Protein AF-A0A1Y0GZG8-F1 (afdb_monomer_lite)

Secondary structure (DSSP, 8-state):
--HHHHHHHHHHHHHH-TT--EEEEEETTEEEEEE-TTT-SSSEEEEE---HHHHHHHHHHHHHHHHHHHHHHHHHHHHHHHHHHHHHHTT--TTHHHHHHHHHHHHHHHHHHHHHHHHHHHHHHHHHHHHHT-HHHHHHHHHHHHHTT-S-HHHHHHHHHHHT-

pLDDT: mean 72.62, std 12.66, range [49.69, 92.88]

Structure (mmCIF, N/CA/C/O backbone):
data_AF-A0A1Y0GZG8-F1
#
_entry.id   AF-A0A1Y0GZG8-F1
#
loop_
_atom_site.group_PDB
_atom_site.id
_atom_site.type_symbol
_atom_site.label_atom_id
_atom_site.label_alt_id
_atom_site.label_comp_id
_atom_site.label_asym_id
_atom_site.label_entity_id
_atom_site.label_seq_id
_atom_site.pdbx_PDB_ins_code
_atom_site.Cartn_x
_atom_site.Cartn_y
_atom_site.Cartn_z
_atom_site.occupancy
_atom_site.B_iso_or_equiv
_atom_site.auth_seq_id
_atom_site.auth_comp_id
_atom_site.auth_asym_id
_atom_site.auth_atom_id
_atom_site.pdbx_PDB_model_num
ATOM 1 N N . MET A 1 1 ? -9.532 20.472 -2.953 1.00 49.69 1 MET A N 1
ATOM 2 C CA . MET A 1 1 ? -10.012 20.416 -4.353 1.00 49.69 1 MET A CA 1
ATOM 3 C C . MET A 1 1 ? -11.475 20.010 -4.359 1.00 49.69 1 MET A C 1
ATOM 5 O O . MET A 1 1 ? -11.843 19.175 -3.541 1.00 49.69 1 MET A O 1
ATOM 9 N N . LYS A 1 2 ? -12.299 20.598 -5.235 1.00 55.91 2 LYS A N 1
ATOM 10 C CA . LYS A 1 2 ? -13.702 20.186 -5.430 1.00 55.91 2 LYS A CA 1
ATOM 11 C C . LYS A 1 2 ? -13.764 18.872 -6.239 1.00 55.91 2 LYS A C 1
ATOM 13 O O . LYS A 1 2 ? -12.817 18.542 -6.952 1.00 55.91 2 LYS A O 1
ATOM 18 N N . GLY A 1 3 ? -14.861 18.115 -6.123 1.00 56.22 3 GLY A N 1
ATOM 19 C CA . GLY A 1 3 ? -14.988 16.744 -6.659 1.00 56.22 3 GLY A CA 1
ATOM 20 C C . GLY A 1 3 ? -14.831 16.588 -8.185 1.00 56.22 3 GLY A C 1
ATOM 21 O O . GLY A 1 3 ? -14.331 15.562 -8.647 1.00 56.22 3 GLY A O 1
ATOM 22 N N . GLU A 1 4 ? -15.185 17.600 -8.981 1.00 63.41 4 GLU A N 1
ATOM 23 C CA . GLU A 1 4 ? -15.027 17.559 -10.448 1.00 63.41 4 GLU A CA 1
ATOM 24 C C . GLU A 1 4 ? -13.581 17.766 -10.913 1.00 63.41 4 GLU A C 1
ATOM 26 O O . GLU A 1 4 ? -13.086 17.014 -11.753 1.00 63.41 4 GLU A O 1
ATOM 31 N N . GLU A 1 5 ? -12.871 18.746 -10.348 1.00 63.62 5 GLU A N 1
ATOM 32 C CA . GLU A 1 5 ? -11.443 18.972 -10.634 1.00 63.62 5 GLU A CA 1
ATOM 33 C C . GLU A 1 5 ? -10.603 17.751 -10.240 1.00 63.62 5 GLU A C 1
ATOM 35 O O . GLU A 1 5 ? -9.635 17.397 -10.910 1.00 63.62 5 GLU A O 1
ATOM 40 N N . TYR A 1 6 ? -11.030 17.066 -9.178 1.00 62.12 6 TYR A N 1
ATOM 41 C CA . TYR A 1 6 ? -10.463 15.809 -8.707 1.00 62.12 6 TYR A CA 1
ATOM 42 C C . TYR A 1 6 ? -10.600 14.671 -9.729 1.00 62.12 6 TYR A C 1
ATOM 44 O O . TYR A 1 6 ? -9.614 13.999 -10.030 1.00 62.12 6 TYR A O 1
ATOM 52 N N . THR A 1 7 ? -11.791 14.477 -10.298 1.00 63.19 7 THR A N 1
ATOM 53 C CA . THR A 1 7 ? -12.035 13.396 -11.268 1.00 63.19 7 THR A CA 1
ATOM 54 C C . THR A 1 7 ? -11.200 13.607 -12.534 1.00 63.19 7 THR A C 1
ATOM 56 O O . THR A 1 7 ? -10.625 12.663 -13.071 1.00 63.19 7 THR A O 1
ATOM 59 N N . LYS A 1 8 ? -11.035 14.870 -12.950 1.00 70.81 8 LYS A N 1
ATOM 60 C CA . LYS A 1 8 ? -10.179 15.254 -14.082 1.00 70.81 8 LYS A CA 1
ATOM 61 C C . LYS A 1 8 ? -8.690 15.021 -13.803 1.00 70.81 8 LYS A C 1
ATOM 63 O O . LYS A 1 8 ? -7.982 14.527 -14.677 1.00 70.81 8 LYS A O 1
ATOM 68 N N . ALA A 1 9 ? -8.207 15.346 -12.601 1.00 65.62 9 ALA A N 1
ATOM 69 C CA . ALA A 1 9 ? -6.812 15.115 -12.222 1.00 65.62 9 ALA A CA 1
ATOM 70 C C . ALA A 1 9 ? -6.476 13.617 -12.144 1.00 65.62 9 ALA A C 1
ATOM 72 O O . ALA A 1 9 ? -5.441 13.198 -12.657 1.00 65.62 9 ALA A O 1
ATOM 73 N N . LEU A 1 10 ? -7.367 12.807 -11.563 1.00 62.16 10 LEU A N 1
ATOM 74 C CA . LEU A 1 10 ? -7.197 11.356 -11.481 1.00 62.16 10 LEU A CA 1
ATOM 75 C C . LEU A 1 10 ? -7.196 10.711 -12.873 1.00 62.16 10 LEU A C 1
ATOM 77 O O . LEU A 1 10 ? -6.283 9.951 -13.183 1.00 62.16 10 LEU A O 1
ATOM 81 N N . ALA A 1 11 ? -8.147 11.089 -13.735 1.00 66.44 11 ALA A N 1
ATOM 82 C CA . ALA A 1 11 ? -8.202 10.618 -15.119 1.00 66.44 11 ALA A CA 1
ATOM 83 C C . ALA A 1 11 ? -6.926 10.971 -15.901 1.00 66.44 11 ALA A C 1
ATOM 85 O O . ALA A 1 11 ? -6.428 10.160 -16.677 1.00 66.44 11 ALA A O 1
ATOM 86 N N . ARG A 1 12 ? -6.348 12.154 -15.654 1.00 66.12 12 ARG A N 1
ATOM 87 C CA . ARG A 1 12 ? -5.085 12.580 -16.269 1.00 66.12 12 ARG A CA 1
ATOM 88 C C . ARG A 1 12 ? -3.877 11.801 -15.746 1.00 66.12 12 ARG A C 1
ATOM 90 O O . ARG A 1 12 ? -2.983 11.484 -16.519 1.00 66.12 12 ARG A O 1
ATOM 97 N N . ILE A 1 13 ? -3.831 11.482 -14.452 1.00 55.78 13 ILE A N 1
ATOM 98 C CA . ILE A 1 13 ? -2.766 10.632 -13.898 1.00 55.78 13 ILE A CA 1
ATOM 99 C C . ILE A 1 13 ? -2.866 9.225 -14.495 1.00 55.78 13 ILE A C 1
ATOM 101 O O . ILE A 1 13 ? -1.858 8.699 -14.953 1.00 55.78 13 ILE A O 1
ATOM 105 N N . GLN A 1 14 ? -4.070 8.655 -14.579 1.00 60.25 14 GLN A N 1
ATOM 106 C CA . GLN A 1 14 ? -4.293 7.344 -15.194 1.00 60.25 14 GLN A CA 1
ATOM 107 C C . GLN A 1 14 ? -3.982 7.326 -16.694 1.00 60.25 14 GLN A C 1
ATOM 109 O O . GLN A 1 14 ? -3.490 6.321 -17.194 1.00 60.25 14 GLN A O 1
ATOM 114 N N . SER A 1 15 ? -4.226 8.421 -17.421 1.00 62.41 15 SER A N 1
ATOM 115 C CA . SER A 1 15 ? -3.890 8.487 -18.847 1.00 62.41 15 SER A CA 1
ATOM 116 C C . SER A 1 15 ? -2.381 8.555 -19.098 1.00 62.41 15 SER A C 1
ATOM 118 O O . SER A 1 15 ? -1.931 8.180 -20.174 1.00 62.41 15 SER A O 1
ATOM 120 N N . ILE A 1 16 ? -1.601 9.062 -18.136 1.00 51.19 16 ILE A N 1
ATOM 121 C CA . ILE A 1 16 ? -0.133 9.132 -18.219 1.00 51.19 16 ILE A CA 1
ATOM 122 C C . ILE A 1 16 ? 0.502 7.848 -17.667 1.00 51.19 16 ILE A C 1
ATOM 124 O O . ILE A 1 16 ? 1.518 7.392 -18.182 1.00 51.19 16 ILE A O 1
ATOM 128 N N . LEU A 1 17 ? -0.090 7.265 -16.622 1.00 56.53 17 LEU A N 1
ATOM 129 C CA . LEU A 1 17 ? 0.439 6.122 -15.880 1.00 56.53 17 LEU A CA 1
ATOM 130 C C . LEU A 1 17 ? -0.655 5.054 -15.676 1.00 56.53 17 LEU A C 1
ATOM 132 O O . LEU A 1 17 ? -1.116 4.856 -14.550 1.00 56.53 17 LEU A O 1
ATOM 136 N N . PRO A 1 18 ? -1.080 4.354 -16.746 1.00 55.28 18 PRO A N 1
ATOM 137 C CA . PRO A 1 18 ? -2.200 3.405 -16.699 1.00 55.28 18 PRO A CA 1
ATOM 138 C C . PRO A 1 18 ? -1.924 2.154 -15.855 1.00 55.28 18 PRO A C 1
ATOM 140 O O . PRO A 1 18 ? -2.859 1.461 -15.467 1.00 55.28 18 PRO A O 1
ATOM 143 N N . GLU A 1 19 ? -0.658 1.876 -15.547 1.00 55.41 19 GLU A N 1
ATOM 144 C CA . GLU A 1 19 ? -0.225 0.735 -14.729 1.00 55.41 19 GLU A CA 1
ATOM 145 C C . GLU A 1 19 ? -0.090 1.090 -13.237 1.00 55.41 19 GLU A C 1
ATOM 147 O O . GLU A 1 19 ? 0.022 0.205 -12.387 1.00 55.41 19 GLU A O 1
ATOM 152 N N . VAL A 1 20 ? -0.093 2.385 -12.888 1.00 55.31 20 VAL A N 1
ATOM 153 C CA . VAL A 1 20 ? 0.143 2.820 -11.507 1.00 55.31 20 VAL A CA 1
ATOM 154 C C . VAL A 1 20 ? -1.108 2.600 -10.674 1.00 55.31 20 VAL A C 1
ATOM 156 O O . VAL A 1 20 ? -2.174 3.152 -10.942 1.00 55.31 20 VAL A O 1
ATOM 159 N N . LYS A 1 21 ? -0.949 1.810 -9.614 1.00 63.81 21 LYS A N 1
ATOM 160 C CA . LYS A 1 21 ? -2.023 1.478 -8.682 1.00 63.81 21 LYS A CA 1
ATOM 161 C C . LYS A 1 21 ? -2.150 2.555 -7.614 1.00 63.81 21 LYS A C 1
ATOM 163 O O . LYS A 1 21 ? -1.237 2.760 -6.813 1.00 63.81 21 LYS A O 1
ATOM 168 N N . LEU A 1 22 ? -3.292 3.231 -7.576 1.00 64.75 22 LEU A N 1
ATOM 169 C CA . LEU A 1 22 ? -3.580 4.320 -6.642 1.00 64.75 22 LEU A CA 1
ATOM 170 C C . LEU A 1 22 ? -4.696 3.932 -5.670 1.00 64.75 22 LEU A C 1
ATOM 172 O O . LEU A 1 22 ? -5.771 3.489 -6.076 1.00 64.75 22 LEU A O 1
ATOM 176 N N . LEU A 1 23 ? -4.454 4.162 -4.380 1.00 71.75 23 LEU A N 1
ATOM 177 C CA . LEU A 1 23 ? -5.463 4.059 -3.335 1.00 71.75 23 LEU A CA 1
ATOM 178 C C . LEU A 1 23 ? -5.981 5.463 -3.078 1.00 71.75 23 LEU A C 1
ATOM 180 O O . LEU A 1 23 ? -5.271 6.335 -2.573 1.00 71.75 23 LEU A O 1
ATOM 184 N N . VAL A 1 24 ? -7.230 5.677 -3.446 1.00 73.69 24 VAL A N 1
ATOM 185 C CA . VAL A 1 24 ? -7.993 6.871 -3.123 1.00 73.69 24 VAL A CA 1
ATOM 186 C C . VAL A 1 24 ? -8.741 6.592 -1.831 1.00 73.69 24 VAL A C 1
ATOM 188 O O . VAL A 1 24 ? -9.415 5.577 -1.708 1.00 73.69 24 VAL A O 1
ATOM 191 N N . ILE A 1 25 ? -8.683 7.509 -0.875 1.00 75.12 25 ILE A N 1
ATOM 192 C CA . ILE A 1 25 ? -9.451 7.403 0.366 1.00 75.12 25 ILE A CA 1
ATOM 193 C C . ILE A 1 25 ? -10.332 8.639 0.485 1.00 75.12 25 ILE A C 1
ATOM 195 O O . ILE A 1 25 ? -9.829 9.765 0.479 1.00 75.12 25 ILE A O 1
ATOM 199 N N . ARG A 1 26 ? -11.648 8.451 0.577 1.00 77.50 26 ARG A N 1
ATOM 200 C CA . ARG A 1 26 ? -12.620 9.532 0.768 1.00 77.50 26 ARG A CA 1
ATOM 201 C C . ARG A 1 26 ? -13.121 9.532 2.205 1.00 77.50 26 ARG A C 1
ATOM 203 O O . ARG A 1 26 ? -13.602 8.516 2.694 1.00 77.50 26 ARG A O 1
ATOM 210 N N . LYS A 1 27 ? -13.048 10.694 2.858 1.00 78.88 27 LYS A N 1
ATOM 211 C CA . LYS A 1 27 ? -13.581 10.912 4.206 1.00 78.88 27 LYS A CA 1
ATOM 212 C C . LYS A 1 27 ? -14.310 12.249 4.291 1.00 78.88 27 LYS A C 1
ATOM 214 O O . LYS A 1 27 ? -13.678 13.309 4.382 1.00 78.88 27 LYS A O 1
ATOM 219 N N . GLY A 1 28 ? -15.642 12.199 4.259 1.00 80.12 28 GLY A N 1
ATOM 220 C CA . GLY A 1 28 ? -16.481 13.388 4.091 1.00 80.12 28 GLY A CA 1
ATOM 221 C C . GLY A 1 28 ? -16.092 14.139 2.814 1.00 80.12 28 GLY A C 1
ATOM 222 O O . GLY A 1 28 ? -15.982 13.543 1.747 1.00 80.12 28 GLY A O 1
ATOM 223 N N . ASN A 1 29 ? -15.783 15.431 2.939 1.00 77.25 29 ASN A N 1
ATOM 224 C CA . ASN A 1 29 ? -15.337 16.269 1.816 1.00 77.25 29 ASN A CA 1
ATOM 225 C C . ASN A 1 29 ? -13.821 16.195 1.539 1.00 77.25 29 ASN A C 1
ATOM 227 O O . ASN A 1 29 ? -13.315 16.923 0.683 1.00 77.25 29 ASN A O 1
ATOM 231 N N . ARG A 1 30 ? -13.071 15.367 2.280 1.00 71.38 30 ARG A N 1
ATOM 232 C CA . ARG A 1 30 ? -11.615 15.223 2.132 1.00 71.38 30 ARG A CA 1
ATOM 233 C C . ARG A 1 30 ? -11.285 13.999 1.288 1.00 71.38 30 ARG A C 1
ATOM 235 O O . ARG A 1 30 ? -11.906 12.947 1.434 1.00 71.38 30 ARG A O 1
ATOM 242 N N . VAL A 1 31 ? -10.268 14.139 0.443 1.00 68.81 31 VAL A N 1
ATOM 243 C CA . VAL A 1 31 ? -9.731 13.052 -0.377 1.00 68.81 31 VAL A CA 1
ATOM 244 C C . VAL A 1 31 ? -8.242 12.921 -0.103 1.00 68.81 31 VAL A C 1
ATOM 246 O O . VAL A 1 31 ? -7.512 13.910 -0.169 1.00 68.81 31 VAL A O 1
ATOM 249 N N . PHE A 1 32 ? -7.805 11.704 0.192 1.00 73.06 32 PHE A N 1
ATOM 250 C CA . PHE A 1 32 ? -6.410 11.341 0.386 1.00 73.06 32 PHE A CA 1
ATOM 251 C C . PHE A 1 32 ? -5.981 10.360 -0.702 1.00 73.06 32 PHE A C 1
ATOM 253 O O . PHE A 1 32 ? -6.808 9.642 -1.268 1.00 73.06 32 PHE A O 1
ATOM 260 N N . PHE A 1 33 ? -4.684 10.335 -0.989 1.00 67.88 33 PHE A N 1
ATOM 261 C CA . PHE A 1 33 ? -4.085 9.417 -1.945 1.00 67.88 33 PHE A CA 1
ATOM 262 C C . PHE A 1 33 ? -2.862 8.760 -1.327 1.00 67.88 33 PHE A C 1
ATOM 264 O O . PHE A 1 33 ? -2.066 9.405 -0.641 1.00 67.88 33 PHE A O 1
ATOM 271 N N . THR A 1 34 ? -2.706 7.474 -1.595 1.00 67.12 34 THR A N 1
ATOM 272 C CA . THR A 1 34 ? -1.453 6.776 -1.356 1.00 67.12 34 THR A CA 1
ATOM 273 C C . THR A 1 34 ? -1.202 5.763 -2.462 1.00 67.12 34 THR A C 1
ATOM 275 O O . THR A 1 34 ? -2.136 5.311 -3.130 1.00 67.12 34 THR A O 1
ATOM 278 N N . PHE A 1 35 ? 0.067 5.463 -2.717 1.00 59.53 35 PHE A N 1
ATOM 279 C CA . PHE A 1 35 ? 0.422 4.453 -3.703 1.00 59.53 35 PHE A CA 1
ATOM 280 C C . PHE A 1 35 ? -0.019 3.081 -3.191 1.00 59.53 35 PHE A C 1
ATOM 282 O O . PHE A 1 35 ? 0.177 2.738 -2.025 1.00 59.53 35 PHE A O 1
ATOM 289 N N . SER A 1 36 ? -0.664 2.329 -4.076 1.00 56.62 36 SER A N 1
ATOM 290 C CA . SER A 1 36 ? -1.389 1.094 -3.776 1.00 56.62 36 SER A CA 1
ATOM 291 C C . SER A 1 36 ? -0.854 -0.094 -4.551 1.00 56.62 36 SER A C 1
ATOM 293 O O . SER A 1 36 ? -1.568 -1.055 -4.834 1.00 56.62 36 SER A O 1
ATOM 295 N N . GLU A 1 37 ? 0.416 -0.054 -4.939 1.00 50.16 37 GLU A N 1
ATOM 296 C CA . GLU A 1 37 ? 1.004 -1.175 -5.672 1.00 50.16 37 GLU A CA 1
ATOM 297 C C . GLU A 1 37 ? 1.012 -2.478 -4.854 1.00 50.16 37 GLU A C 1
ATOM 299 O O . GLU A 1 37 ? 1.175 -3.573 -5.405 1.00 50.16 37 GLU A O 1
ATOM 304 N N . ILE A 1 38 ? 0.754 -2.366 -3.548 1.00 51.81 38 ILE A N 1
ATOM 305 C CA . ILE A 1 38 ? 0.748 -3.464 -2.588 1.00 51.81 38 ILE A CA 1
ATOM 306 C C . ILE A 1 38 ? -0.648 -3.758 -2.015 1.00 51.81 38 ILE A C 1
ATOM 308 O O . ILE A 1 38 ? -0.912 -4.916 -1.709 1.00 51.81 38 ILE A O 1
ATOM 312 N N . TRP A 1 39 ? -1.566 -2.785 -1.974 1.00 52.78 39 TRP A N 1
ATOM 313 C CA . TRP A 1 39 ? -2.911 -2.985 -1.411 1.00 52.78 39 TRP A CA 1
ATOM 314 C C . TRP A 1 39 ? -3.977 -3.348 -2.442 1.00 52.78 39 TRP A C 1
ATOM 316 O O . TRP A 1 39 ? -5.007 -3.894 -2.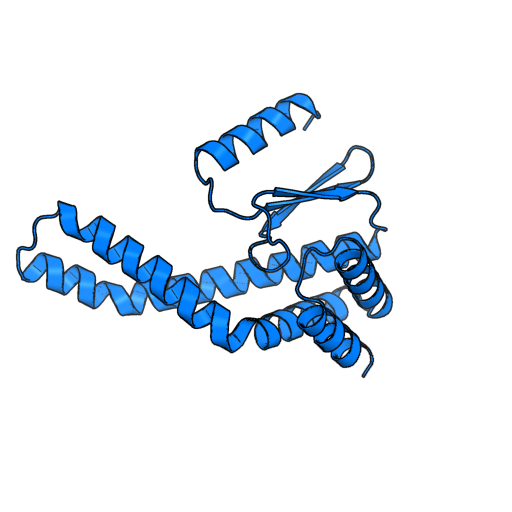066 1.00 52.78 39 TRP A O 1
ATOM 326 N N . CYS A 1 40 ? -3.775 -3.026 -3.725 1.00 50.50 40 CYS A N 1
ATOM 327 C CA . CYS A 1 40 ? -4.828 -3.185 -4.724 1.00 50.50 40 CYS A CA 1
ATOM 328 C C . CYS A 1 40 ? -4.422 -4.082 -5.886 1.00 50.50 40 CYS A C 1
ATOM 330 O O . CYS A 1 40 ? -3.334 -3.995 -6.467 1.00 50.50 40 CYS A O 1
ATOM 332 N N . THR A 1 41 ? -5.355 -4.928 -6.302 1.00 51.16 41 THR A N 1
ATOM 333 C CA . THR A 1 41 ? -5.261 -5.630 -7.586 1.00 51.16 41 THR A CA 1
ATOM 334 C C . THR A 1 41 ? -5.620 -4.698 -8.744 1.00 51.16 41 THR A C 1
ATOM 336 O O . THR A 1 41 ? -5.010 -4.813 -9.807 1.00 51.16 41 THR A O 1
ATOM 339 N N . THR A 1 42 ? -6.501 -3.721 -8.507 1.00 50.66 42 THR A N 1
ATOM 340 C CA . THR A 1 42 ? -6.977 -2.728 -9.483 1.00 50.66 42 THR A CA 1
ATOM 341 C C . THR A 1 42 ? -6.132 -1.452 -9.543 1.00 50.66 42 THR A C 1
ATOM 343 O O . THR A 1 42 ? -5.567 -1.020 -8.540 1.00 50.66 42 THR A O 1
ATOM 346 N N . THR A 1 43 ? -6.112 -0.805 -10.712 1.00 57.03 43 THR A N 1
ATOM 347 C CA . THR A 1 43 ? -5.379 0.443 -10.999 1.00 57.03 43 THR A CA 1
ATOM 348 C C . THR A 1 43 ? -5.803 1.619 -10.116 1.00 57.03 43 THR A C 1
ATOM 350 O O . THR A 1 43 ? -4.985 2.449 -9.737 1.00 57.03 43 THR A O 1
ATOM 353 N N . VAL A 1 44 ? -7.082 1.705 -9.748 1.00 57.72 44 VAL A N 1
ATOM 354 C CA . VAL A 1 44 ? -7.582 2.701 -8.795 1.00 57.72 44 VAL A CA 1
ATOM 355 C C . VAL A 1 44 ? -8.616 2.047 -7.902 1.00 57.72 44 VAL A C 1
ATOM 357 O O . VAL A 1 44 ? -9.600 1.503 -8.401 1.00 57.72 44 VAL A O 1
ATOM 360 N N . ARG A 1 45 ? -8.439 2.168 -6.586 1.00 67.19 45 ARG A N 1
ATOM 361 C CA . ARG A 1 45 ? -9.454 1.775 -5.606 1.00 67.19 45 ARG A CA 1
ATOM 362 C C . ARG A 1 45 ? -9.833 2.963 -4.750 1.00 67.19 45 ARG A C 1
ATOM 364 O O . ARG A 1 45 ? -8.962 3.693 -4.293 1.00 67.19 45 ARG A O 1
ATOM 371 N N . THR A 1 46 ? -11.131 3.143 -4.525 1.00 69.38 46 THR A N 1
ATOM 372 C CA . THR A 1 46 ? -11.633 4.132 -3.568 1.00 69.38 46 THR A CA 1
ATOM 373 C C . THR A 1 46 ? -12.066 3.419 -2.294 1.00 69.38 46 THR A C 1
ATOM 375 O O . THR A 1 46 ? -12.945 2.565 -2.351 1.00 69.38 46 THR A O 1
ATOM 378 N N . LEU A 1 47 ? -11.460 3.764 -1.159 1.00 73.56 47 LEU A N 1
ATOM 379 C CA . LEU A 1 47 ? -11.958 3.416 0.168 1.00 73.56 47 LEU A CA 1
ATOM 380 C C . LEU A 1 47 ? -12.821 4.570 0.671 1.00 73.56 47 LEU A C 1
ATOM 382 O O . LEU A 1 47 ? -12.394 5.728 0.644 1.00 73.56 47 LEU A O 1
ATOM 386 N N . THR A 1 48 ? -14.030 4.258 1.110 1.00 77.62 48 THR A N 1
ATOM 387 C CA . THR A 1 48 ? -14.905 5.184 1.832 1.00 77.62 48 THR A CA 1
ATOM 388 C C . THR A 1 48 ? -14.986 4.740 3.288 1.00 77.62 48 THR A C 1
ATOM 390 O O . THR A 1 48 ? -14.684 3.593 3.604 1.00 77.62 48 THR A O 1
ATOM 393 N N . ASP A 1 49 ? -15.361 5.662 4.171 1.00 73.44 49 ASP A N 1
ATOM 394 C CA . ASP A 1 49 ? -15.830 5.333 5.525 1.00 73.44 49 ASP A CA 1
ATOM 395 C C . ASP A 1 49 ? -14.791 4.737 6.493 1.00 73.44 49 ASP A C 1
ATOM 397 O O . ASP A 1 49 ? -15.161 4.137 7.496 1.00 73.44 49 ASP A O 1
ATOM 401 N N . LEU A 1 50 ? -13.493 4.973 6.260 1.00 81.69 50 LEU A N 1
ATOM 402 C CA . LEU A 1 50 ? -12.467 4.705 7.276 1.00 81.69 50 LEU A CA 1
ATOM 403 C C . LEU A 1 50 ? -12.605 5.674 8.461 1.00 81.69 50 LEU A C 1
ATOM 405 O O . LEU A 1 50 ? -12.702 6.904 8.284 1.00 81.69 50 LEU A O 1
ATOM 409 N N . ASP A 1 51 ? -12.518 5.146 9.682 1.00 87.69 51 ASP A N 1
ATOM 410 C CA . ASP A 1 51 ? -12.360 5.984 10.870 1.00 87.69 51 ASP A CA 1
ATOM 411 C C . ASP A 1 51 ? -11.004 6.731 10.856 1.00 87.69 51 ASP A C 1
ATOM 413 O O . ASP A 1 51 ? -10.214 6.630 9.913 1.00 87.69 51 ASP A O 1
ATOM 417 N N . ASP A 1 52 ? -10.775 7.640 11.811 1.00 88.00 52 ASP A N 1
ATOM 418 C CA . ASP A 1 52 ? -9.576 8.496 11.768 1.00 88.00 52 ASP A CA 1
ATOM 419 C C . ASP A 1 52 ? -8.286 7.713 12.037 1.00 88.00 52 ASP A C 1
ATOM 421 O O . ASP A 1 52 ? -7.249 8.041 11.456 1.00 88.00 52 ASP A O 1
ATOM 425 N N . GLU A 1 53 ? -8.349 6.656 12.843 1.00 89.00 53 GLU A N 1
ATOM 426 C CA . GLU A 1 53 ? -7.193 5.825 13.169 1.00 89.00 53 GLU A CA 1
ATOM 427 C C . GLU A 1 53 ? -6.881 4.836 12.041 1.00 89.00 53 GLU A C 1
ATOM 429 O O . GLU A 1 53 ? -5.716 4.698 11.663 1.00 89.00 53 GLU A O 1
ATOM 434 N N . GLN A 1 54 ? -7.901 4.251 11.412 1.00 86.56 54 GLN A N 1
ATOM 435 C CA . GLN A 1 54 ? -7.770 3.455 10.190 1.00 86.56 54 GLN A CA 1
ATOM 436 C C . GLN A 1 54 ? -7.183 4.294 9.048 1.00 86.56 54 GLN A C 1
ATOM 438 O O . GLN A 1 54 ? -6.204 3.900 8.411 1.00 86.56 54 GLN A O 1
ATOM 443 N N . LEU A 1 55 ? -7.711 5.504 8.821 1.00 86.94 55 LEU A N 1
ATOM 444 C CA . LEU A 1 55 ? -7.173 6.429 7.821 1.00 86.94 55 LEU A CA 1
ATOM 445 C C . LEU A 1 55 ? -5.695 6.739 8.091 1.00 86.94 55 LEU A C 1
ATOM 447 O O . LEU A 1 55 ? -4.863 6.695 7.184 1.00 86.94 55 LEU A O 1
ATOM 451 N N . LYS A 1 56 ? -5.354 7.055 9.341 1.00 87.31 56 LYS A N 1
ATOM 452 C CA . LYS A 1 56 ? -3.983 7.372 9.746 1.00 87.31 56 LYS A CA 1
ATOM 453 C C . LYS A 1 56 ? -3.049 6.176 9.563 1.00 87.31 56 LYS A C 1
ATOM 455 O O . LYS A 1 56 ? -1.937 6.365 9.066 1.00 87.31 56 LYS A O 1
ATOM 460 N N . PHE A 1 57 ? -3.498 4.968 9.899 1.00 89.50 57 PHE A N 1
ATOM 461 C CA . PHE A 1 57 ? -2.764 3.728 9.663 1.00 89.50 57 PHE A CA 1
ATOM 462 C C . PHE A 1 57 ? -2.474 3.525 8.169 1.00 89.50 57 PHE A C 1
ATOM 464 O O . PHE A 1 57 ? -1.303 3.419 7.796 1.00 89.50 57 PHE A O 1
ATOM 471 N N . VAL A 1 58 ? -3.495 3.590 7.303 1.00 85.06 58 VAL A N 1
ATOM 472 C CA . VAL A 1 58 ? -3.337 3.422 5.844 1.00 85.06 58 VAL A CA 1
ATOM 473 C C . VAL A 1 58 ? -2.354 4.444 5.265 1.00 85.06 58 VAL A C 1
ATOM 475 O O . VAL A 1 58 ? -1.468 4.092 4.483 1.00 85.06 58 VAL A O 1
ATOM 478 N N . LEU A 1 59 ? -2.454 5.714 5.672 1.00 84.38 59 LEU A N 1
ATOM 479 C CA . LEU A 1 59 ? -1.556 6.765 5.186 1.00 84.38 59 LEU A CA 1
ATOM 480 C C . LEU A 1 59 ? -0.106 6.562 5.641 1.00 84.38 59 LEU A C 1
ATOM 482 O O . LEU A 1 59 ? 0.823 6.808 4.868 1.00 84.38 59 LEU A O 1
ATOM 486 N N . LEU A 1 60 ? 0.109 6.127 6.885 1.00 87.19 60 LEU A N 1
ATOM 487 C CA . LEU A 1 60 ? 1.446 5.872 7.420 1.00 87.19 60 LEU A CA 1
ATOM 488 C C . LEU A 1 60 ? 2.095 4.647 6.783 1.00 87.19 60 LEU A C 1
ATOM 490 O O . LEU A 1 60 ? 3.267 4.723 6.402 1.00 87.19 60 LEU A O 1
ATOM 494 N N . HIS A 1 61 ? 1.331 3.568 6.628 1.00 87.12 61 HIS A N 1
ATOM 495 C CA . HIS A 1 61 ? 1.770 2.365 5.940 1.00 87.12 61 HIS A CA 1
ATOM 496 C C . HIS A 1 61 ? 2.129 2.698 4.480 1.00 87.12 61 HIS A C 1
ATOM 498 O O . HIS A 1 61 ? 3.252 2.452 4.044 1.00 87.12 61 HIS A O 1
ATOM 504 N N . GLY A 1 62 ? 1.247 3.375 3.736 1.00 80.25 62 GLY A N 1
ATOM 505 C CA . GLY A 1 62 ? 1.525 3.763 2.348 1.00 80.25 62 GLY A CA 1
ATOM 506 C C . GLY A 1 62 ? 2.733 4.704 2.200 1.00 80.25 62 GLY A C 1
ATOM 507 O O . GLY A 1 62 ? 3.575 4.516 1.322 1.00 80.25 62 GLY A O 1
ATOM 508 N N . LYS A 1 63 ? 2.914 5.662 3.123 1.00 81.62 63 LYS A N 1
ATOM 509 C CA . LYS A 1 63 ? 4.107 6.533 3.159 1.00 81.62 63 LYS A CA 1
ATOM 510 C C . LYS A 1 63 ? 5.404 5.743 3.353 1.00 81.62 63 LYS A C 1
ATOM 512 O O . LYS A 1 63 ? 6.454 6.143 2.840 1.00 81.62 63 LYS A O 1
ATOM 517 N N . PHE A 1 64 ? 5.362 4.659 4.123 1.00 82.12 64 PHE A N 1
ATOM 518 C CA . PHE A 1 64 ? 6.516 3.791 4.312 1.00 82.12 64 PHE A CA 1
ATOM 519 C C . PHE A 1 64 ? 6.873 3.048 3.023 1.00 82.12 64 PHE A C 1
ATOM 521 O O . PHE A 1 64 ? 8.046 3.051 2.641 1.00 82.12 64 PHE A O 1
ATOM 528 N N . HIS A 1 65 ? 5.874 2.520 2.313 1.00 74.62 65 HIS A N 1
ATOM 529 C CA . HIS A 1 65 ? 6.081 1.890 1.010 1.00 74.62 65 HIS A CA 1
ATOM 530 C C . HIS A 1 65 ? 6.730 2.832 0.011 1.00 74.62 65 HIS A C 1
ATOM 532 O O . HIS A 1 65 ? 7.799 2.500 -0.491 1.00 74.62 65 HIS A O 1
ATOM 538 N N . SER A 1 66 ? 6.217 4.054 -0.159 1.00 70.62 66 SER A N 1
ATOM 539 C CA . SER A 1 66 ? 6.837 5.026 -1.072 1.00 70.62 66 SER A CA 1
ATOM 540 C C . SER A 1 66 ? 8.307 5.312 -0.726 1.00 70.62 66 SER A C 1
ATOM 542 O O . SER A 1 66 ? 9.138 5.517 -1.609 1.00 70.62 66 SER A O 1
ATOM 544 N N . LYS A 1 67 ? 8.667 5.296 0.567 1.00 76.44 67 LYS A N 1
ATOM 545 C CA . LYS A 1 67 ? 10.054 5.495 1.016 1.00 76.44 67 LYS A CA 1
ATOM 546 C C . LYS A 1 67 ? 10.941 4.276 0.744 1.00 76.44 67 LYS A C 1
ATOM 548 O O . LYS A 1 67 ? 12.110 4.453 0.397 1.00 76.44 67 LYS A O 1
ATOM 553 N N . ILE A 1 68 ? 10.431 3.062 0.949 1.00 72.50 68 ILE A N 1
ATOM 554 C CA . ILE A 1 68 ? 11.170 1.827 0.661 1.00 72.50 68 ILE A CA 1
ATOM 555 C C . ILE A 1 68 ? 11.325 1.638 -0.839 1.00 72.50 68 ILE A C 1
ATOM 557 O O . ILE A 1 68 ? 12.446 1.451 -1.300 1.00 72.50 68 ILE A O 1
ATOM 561 N N . GLU A 1 69 ? 10.235 1.731 -1.589 1.00 66.31 69 GLU A N 1
ATOM 562 C CA . GLU A 1 69 ? 10.219 1.616 -3.041 1.00 66.31 69 GLU A CA 1
ATOM 563 C C . GLU A 1 69 ? 11.178 2.626 -3.661 1.00 66.31 69 GLU A C 1
ATOM 565 O O . GLU A 1 69 ? 12.070 2.226 -4.400 1.00 66.31 69 GLU A O 1
ATOM 570 N N . GLY A 1 70 ? 11.129 3.900 -3.253 1.00 65.31 70 GLY A N 1
ATOM 571 C CA . GLY A 1 70 ? 12.093 4.905 -3.706 1.00 65.31 70 GLY A CA 1
ATOM 572 C C . GLY A 1 70 ? 13.554 4.507 -3.454 1.00 65.31 70 GLY A C 1
ATOM 573 O O . GLY A 1 70 ? 14.400 4.673 -4.330 1.00 65.31 70 GLY A O 1
ATOM 574 N N . LYS A 1 71 ? 13.871 3.914 -2.293 1.00 67.56 71 LYS A N 1
ATOM 575 C CA . LYS A 1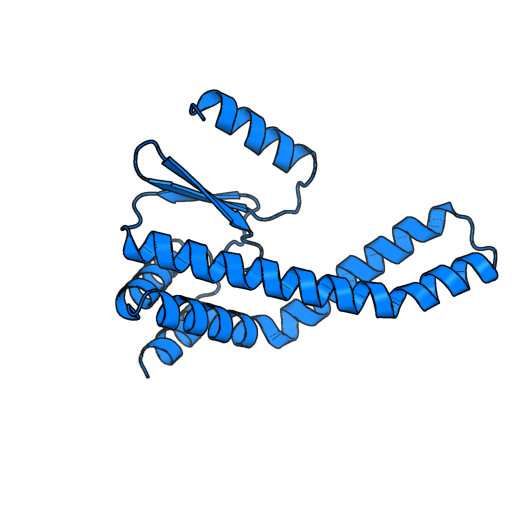 71 ? 15.227 3.409 -1.997 1.00 67.56 71 LYS A CA 1
ATOM 576 C C . LYS A 1 71 ? 15.600 2.178 -2.822 1.00 67.56 71 LYS A C 1
ATOM 578 O O . LYS A 1 71 ? 16.766 2.026 -3.181 1.00 67.56 71 LYS A O 1
ATOM 583 N N . ILE A 1 72 ? 14.648 1.285 -3.074 1.00 65.12 72 ILE A N 1
ATOM 584 C CA . ILE A 1 72 ? 14.855 0.076 -3.869 1.00 65.12 72 ILE A CA 1
ATOM 585 C C . ILE A 1 72 ? 15.074 0.466 -5.329 1.00 65.12 72 ILE A C 1
ATOM 587 O O . ILE A 1 72 ? 16.118 0.124 -5.876 1.00 65.12 72 ILE A O 1
ATOM 591 N N . TYR A 1 73 ? 14.174 1.251 -5.924 1.00 62.34 73 TYR A N 1
ATOM 592 C CA . TYR A 1 73 ? 14.317 1.772 -7.283 1.00 62.34 73 TYR A CA 1
ATOM 593 C C . TYR A 1 73 ? 15.637 2.517 -7.465 1.00 62.34 73 TYR A C 1
ATOM 595 O O . TYR A 1 73 ? 16.326 2.293 -8.455 1.00 62.34 73 TYR A O 1
ATOM 603 N N . PHE A 1 74 ? 16.041 3.324 -6.479 1.00 63.19 74 PHE A N 1
ATOM 604 C CA . PHE A 1 74 ? 17.34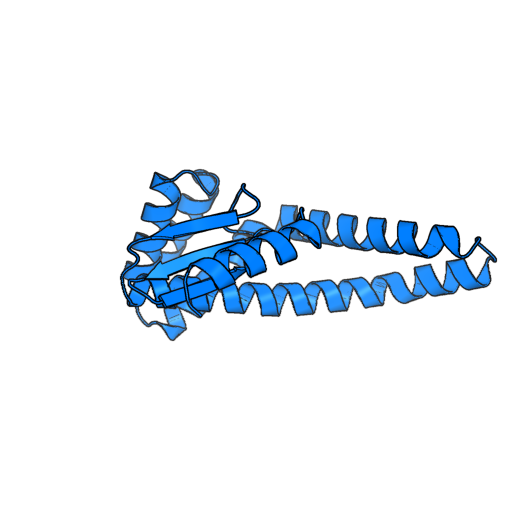5 3.980 -6.490 1.00 63.19 74 PHE A CA 1
ATOM 605 C C . PHE A 1 74 ? 18.492 2.961 -6.537 1.00 63.19 74 PHE A C 1
ATOM 607 O O . PHE A 1 74 ? 19.346 3.058 -7.406 1.00 63.19 74 PHE A O 1
ATOM 614 N N . LYS A 1 75 ? 18.504 1.931 -5.677 1.00 63.97 75 LYS A N 1
ATOM 615 C CA . LYS A 1 75 ? 19.545 0.883 -5.715 1.00 63.97 75 LYS A CA 1
ATOM 616 C C . LYS A 1 75 ? 19.571 0.113 -7.036 1.00 63.97 75 LYS A C 1
ATOM 618 O O . LYS A 1 75 ? 20.655 -0.142 -7.553 1.00 63.97 75 LYS A O 1
ATOM 623 N N . PHE A 1 76 ? 18.408 -0.239 -7.583 1.00 63.41 76 PHE A N 1
ATOM 624 C CA . PHE A 1 76 ? 18.329 -0.914 -8.877 1.00 63.41 76 PHE A CA 1
ATOM 625 C C . PHE A 1 76 ? 18.861 -0.021 -9.993 1.00 63.41 76 PHE A C 1
ATOM 627 O O . PHE A 1 76 ? 19.683 -0.482 -10.775 1.00 63.41 76 PHE A O 1
ATOM 634 N N . PHE A 1 77 ? 18.514 1.267 -10.004 1.00 60.44 77 PHE A N 1
ATOM 635 C CA . PHE A 1 77 ? 19.071 2.229 -10.952 1.00 60.44 77 PHE A CA 1
ATOM 636 C C . PHE A 1 77 ? 20.611 2.170 -10.992 1.00 60.44 77 PHE A C 1
ATOM 638 O O . PHE A 1 77 ? 21.175 2.037 -12.074 1.00 60.44 77 PHE A O 1
ATOM 645 N N . PHE A 1 78 ? 21.302 2.120 -9.842 1.00 59.91 78 PHE A N 1
ATOM 646 C CA . PHE A 1 78 ? 22.774 2.007 -9.806 1.00 59.91 78 PHE A CA 1
ATOM 647 C C . PHE A 1 78 ? 23.338 0.686 -10.327 1.00 59.91 78 PHE A C 1
ATOM 649 O O . PHE A 1 78 ? 24.409 0.696 -10.927 1.00 59.91 78 PHE A O 1
ATOM 656 N N . ILE A 1 79 ? 22.642 -0.435 -10.129 1.00 64.38 79 ILE A N 1
ATOM 657 C CA . ILE A 1 79 ? 23.069 -1.740 -10.669 1.00 64.38 79 ILE A CA 1
ATOM 658 C C . ILE A 1 79 ? 23.070 -1.715 -12.203 1.00 64.38 79 ILE A C 1
ATOM 660 O O . ILE A 1 79 ? 23.850 -2.414 -12.846 1.00 64.38 79 ILE A O 1
ATOM 664 N N . PHE A 1 80 ? 22.228 -0.870 -12.792 1.00 63.41 80 PHE A N 1
ATOM 665 C CA . PHE A 1 80 ? 21.993 -0.834 -14.225 1.00 63.41 80 PHE A CA 1
ATOM 666 C C . PHE A 1 80 ? 22.667 0.325 -14.959 1.00 63.41 80 PHE A C 1
ATOM 668 O O . PHE A 1 80 ? 22.821 0.242 -16.177 1.00 63.41 80 PHE A O 1
ATOM 675 N N . ILE A 1 81 ? 23.168 1.341 -14.247 1.00 68.50 81 ILE A N 1
ATOM 676 C CA . ILE A 1 81 ? 24.064 2.362 -14.816 1.00 68.50 81 ILE A CA 1
ATOM 677 C C . ILE A 1 81 ? 25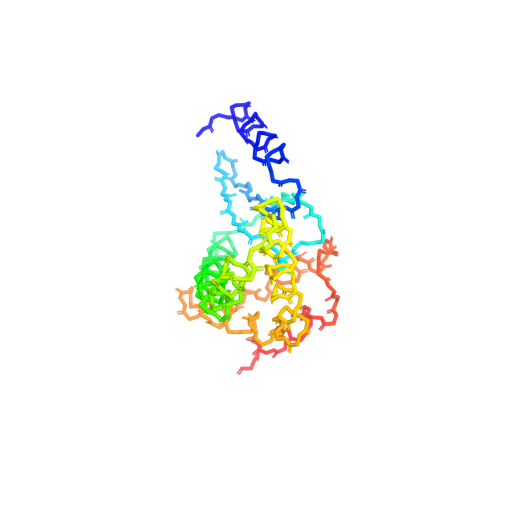.226 1.713 -15.599 1.00 68.50 81 ILE A C 1
ATOM 679 O O . ILE A 1 81 ? 25.421 2.098 -16.749 1.00 68.50 81 ILE A O 1
ATOM 683 N N . PRO A 1 82 ? 25.954 0.698 -15.085 1.00 70.62 82 PRO A N 1
ATOM 684 C CA . PRO A 1 82 ? 27.014 0.030 -15.843 1.00 70.62 82 PRO A CA 1
ATOM 685 C C . PRO A 1 82 ? 26.527 -0.632 -17.135 1.00 70.62 82 PRO A C 1
ATOM 687 O O . PRO A 1 82 ? 27.228 -0.589 -18.138 1.00 70.62 82 PRO A O 1
ATOM 690 N N . VAL A 1 83 ? 25.320 -1.207 -17.137 1.00 66.56 83 VAL A N 1
ATOM 691 C CA . VAL A 1 83 ? 24.724 -1.855 -18.319 1.00 66.56 83 VAL A CA 1
ATOM 692 C C . VAL A 1 83 ? 24.354 -0.814 -19.377 1.00 66.56 83 VAL A C 1
ATOM 694 O O . VAL A 1 83 ? 24.609 -1.020 -20.562 1.00 66.56 83 VAL A O 1
ATOM 697 N N . ILE A 1 84 ? 23.811 0.330 -18.955 1.00 65.38 84 ILE A N 1
ATOM 698 C CA . ILE A 1 84 ? 23.505 1.465 -19.835 1.00 65.38 84 ILE A CA 1
ATOM 699 C C . ILE A 1 84 ? 24.800 2.045 -20.417 1.00 65.38 84 ILE A C 1
ATOM 701 O O . ILE A 1 84 ? 24.897 2.234 -21.627 1.00 65.38 84 ILE A O 1
ATOM 705 N N . LEU A 1 85 ? 25.815 2.274 -19.579 1.00 71.31 85 LEU A N 1
ATOM 706 C CA . LEU A 1 85 ? 27.119 2.788 -20.004 1.00 71.31 85 LEU A CA 1
AT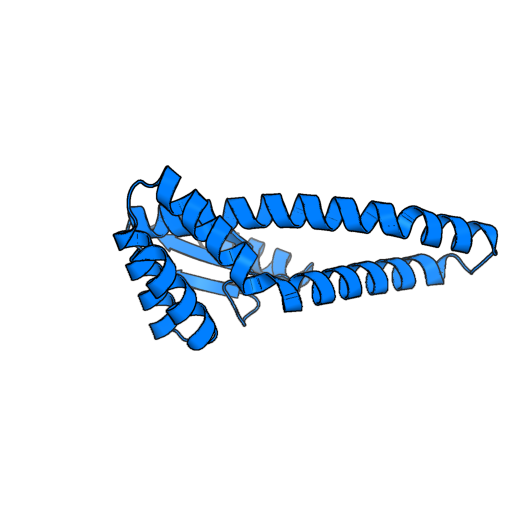OM 707 C C . LEU A 1 85 ? 27.828 1.825 -20.964 1.00 71.31 85 LEU A C 1
ATOM 709 O O . LEU A 1 85 ? 28.374 2.264 -21.971 1.00 71.31 85 LEU A O 1
ATOM 713 N N . LEU A 1 86 ? 27.766 0.517 -20.700 1.00 70.12 86 LEU A N 1
ATOM 714 C CA . LEU A 1 86 ? 28.294 -0.515 -21.589 1.00 70.12 86 LEU A CA 1
ATOM 715 C C . LEU A 1 86 ? 27.540 -0.547 -22.926 1.00 70.12 86 LEU A C 1
ATOM 717 O O . LEU A 1 86 ? 28.164 -0.667 -23.973 1.00 70.12 86 LEU A O 1
ATOM 721 N N . SER A 1 87 ? 26.215 -0.387 -22.912 1.00 64.50 87 SER A N 1
ATOM 722 C CA . SER A 1 87 ? 25.394 -0.341 -24.133 1.00 64.50 87 SER A CA 1
ATOM 723 C C . SER A 1 87 ? 25.745 0.872 -25.005 1.00 64.50 87 SER A C 1
ATOM 725 O O . SER A 1 87 ? 25.868 0.737 -26.225 1.00 64.50 87 SER A O 1
ATOM 727 N N . ILE A 1 88 ? 25.974 2.035 -24.380 1.00 68.12 88 ILE A N 1
ATOM 728 C CA . ILE A 1 88 ? 26.478 3.242 -25.053 1.00 68.12 88 ILE A CA 1
ATOM 729 C C . ILE A 1 88 ? 27.876 2.982 -25.634 1.00 68.12 88 ILE A C 1
ATOM 731 O O . ILE A 1 88 ? 28.118 3.291 -26.797 1.00 68.12 88 ILE A O 1
ATOM 735 N N . PHE A 1 89 ? 28.779 2.374 -24.856 1.00 75.00 89 PHE A N 1
ATOM 736 C CA . PHE A 1 89 ? 30.144 2.053 -25.289 1.00 75.00 89 PHE A CA 1
ATOM 737 C C . PHE A 1 89 ? 30.183 1.081 -26.479 1.00 75.00 89 PHE A C 1
ATOM 739 O O . PHE A 1 89 ? 30.985 1.253 -27.390 1.00 75.00 89 PHE A O 1
ATOM 746 N N . LEU A 1 90 ? 29.289 0.088 -26.502 1.00 73.69 90 LEU A N 1
ATOM 747 C CA . LEU A 1 90 ? 29.184 -0.910 -27.572 1.00 73.69 90 LEU A CA 1
ATOM 748 C C . LEU A 1 90 ? 28.464 -0.394 -28.832 1.00 73.69 90 LEU A C 1
ATOM 750 O O . LEU A 1 90 ? 28.262 -1.160 -29.772 1.00 73.69 90 LEU A O 1
ATOM 754 N N . GLY A 1 91 ? 28.060 0.880 -28.869 1.00 68.50 91 GLY A N 1
ATOM 755 C CA . GLY A 1 91 ? 27.431 1.486 -30.044 1.00 68.50 91 GLY A CA 1
ATOM 756 C C . GLY A 1 91 ? 26.033 0.946 -30.351 1.00 68.50 91 GLY A C 1
ATOM 757 O O . GLY A 1 91 ? 25.570 1.053 -31.488 1.00 68.50 91 GLY A O 1
ATOM 758 N N . THR A 1 92 ? 25.344 0.361 -29.362 1.00 65.88 92 THR A N 1
ATOM 759 C CA . THR A 1 92 ? 23.933 -0.010 -29.542 1.00 65.88 92 THR A CA 1
ATOM 760 C C . THR A 1 92 ? 23.128 1.235 -29.907 1.00 65.88 92 THR A C 1
ATOM 762 O O . THR A 1 92 ? 23.341 2.312 -29.347 1.00 65.88 92 THR A O 1
ATOM 765 N N . GLN A 1 93 ? 22.224 1.116 -30.885 1.00 62.56 93 GLN A N 1
ATOM 766 C CA . GLN A 1 93 ? 21.421 2.259 -31.311 1.00 62.56 93 GLN A CA 1
ATOM 767 C C . GLN A 1 93 ? 20.689 2.839 -30.098 1.00 62.56 93 GLN A C 1
ATOM 769 O O . GLN A 1 93 ? 20.057 2.095 -29.349 1.00 62.56 93 GLN A O 1
ATOM 774 N N . TYR A 1 94 ? 20.739 4.164 -29.922 1.00 59.00 94 TYR A N 1
ATOM 775 C CA . TYR A 1 94 ? 20.122 4.884 -28.795 1.00 59.00 94 TYR A CA 1
ATOM 776 C C . TYR A 1 94 ? 18.650 4.501 -28.540 1.00 59.00 94 TYR A C 1
ATOM 778 O O . TYR A 1 94 ? 18.154 4.652 -27.427 1.00 59.00 94 TYR A O 1
ATOM 786 N N . GLN A 1 95 ? 17.966 3.954 -29.547 1.00 60.06 95 GLN A N 1
ATOM 787 C CA . GLN A 1 95 ? 16.599 3.435 -29.487 1.00 60.06 95 GLN A CA 1
ATOM 788 C C . GLN A 1 95 ? 16.435 2.194 -28.582 1.00 60.06 95 GLN A C 1
ATOM 790 O O . GLN A 1 95 ? 15.344 1.965 -28.068 1.00 60.06 95 GLN A O 1
ATOM 795 N N . ALA A 1 96 ? 17.497 1.414 -28.335 1.00 62.12 96 ALA A N 1
ATOM 796 C CA . ALA A 1 96 ? 17.466 0.229 -27.471 1.00 62.12 96 ALA A CA 1
ATOM 797 C C . ALA A 1 96 ? 17.628 0.562 -25.976 1.00 62.12 96 ALA A C 1
ATOM 799 O O . ALA A 1 96 ? 17.195 -0.210 -25.121 1.00 62.12 96 ALA A O 1
ATOM 800 N N . ILE A 1 97 ? 18.208 1.721 -25.643 1.00 63.53 97 ILE A N 1
ATOM 801 C CA . ILE A 1 97 ? 18.464 2.132 -24.254 1.00 63.53 97 ILE A CA 1
ATOM 802 C C . ILE A 1 97 ? 17.155 2.271 -23.451 1.00 63.53 97 ILE A C 1
ATOM 804 O O . ILE A 1 97 ? 17.086 1.697 -22.365 1.00 63.53 97 ILE A O 1
ATOM 808 N N . PRO A 1 98 ? 16.087 2.931 -23.951 1.00 61.69 98 PRO A N 1
ATOM 809 C CA . PRO A 1 98 ? 14.805 2.988 -23.245 1.00 61.69 98 PRO A CA 1
ATOM 810 C C . PRO A 1 98 ? 14.189 1.610 -22.988 1.00 61.69 98 PRO A C 1
ATOM 812 O O . PRO A 1 98 ? 13.642 1.385 -21.913 1.00 61.69 98 PRO A O 1
ATOM 815 N N . ALA A 1 99 ? 14.307 0.677 -23.939 1.00 64.25 99 ALA A N 1
ATOM 816 C CA . ALA A 1 99 ? 13.790 -0.683 -23.791 1.00 64.25 99 ALA A CA 1
ATOM 817 C C . ALA A 1 99 ? 14.586 -1.485 -22.750 1.00 64.25 99 ALA A C 1
ATOM 819 O O . ALA A 1 99 ? 13.991 -2.167 -21.919 1.00 64.25 99 ALA A O 1
ATOM 820 N N . ILE A 1 100 ? 15.917 -1.353 -22.747 1.00 64.06 100 ILE A N 1
ATOM 821 C CA . ILE A 1 100 ? 16.795 -1.958 -21.740 1.00 64.06 100 ILE A CA 1
ATOM 822 C C . ILE A 1 100 ? 16.461 -1.399 -20.357 1.00 64.06 100 ILE A C 1
ATOM 824 O O . ILE A 1 100 ? 16.230 -2.181 -19.444 1.00 64.06 100 ILE A O 1
ATOM 828 N N . VAL A 1 101 ? 16.346 -0.074 -20.213 1.00 63.09 101 VAL A N 1
ATOM 829 C CA . VAL A 1 101 ? 15.950 0.587 -18.957 1.00 63.09 101 VAL A CA 1
ATOM 830 C C . VAL A 1 101 ? 14.565 0.128 -18.499 1.00 63.09 101 VAL A C 1
ATOM 832 O O . VAL A 1 101 ? 14.406 -0.226 -17.336 1.00 63.09 101 VAL A O 1
ATOM 835 N N . ALA A 1 102 ? 13.578 0.066 -19.395 1.00 61.41 102 ALA A N 1
ATOM 836 C CA . ALA A 1 102 ? 12.235 -0.401 -19.063 1.00 61.41 102 ALA A CA 1
ATOM 837 C C . ALA A 1 102 ? 12.236 -1.867 -18.602 1.00 61.41 102 ALA A C 1
ATOM 839 O O . ALA A 1 102 ? 11.666 -2.178 -17.558 1.00 61.41 102 ALA A O 1
ATOM 840 N N . LEU A 1 103 ? 12.925 -2.761 -19.320 1.00 61.97 103 LEU A N 1
ATOM 841 C CA . LEU A 1 103 ? 13.040 -4.180 -18.966 1.00 61.97 103 LEU A CA 1
ATOM 842 C C . LEU A 1 103 ? 13.709 -4.367 -17.602 1.00 61.97 103 LEU A C 1
ATOM 844 O O . LEU A 1 103 ? 13.296 -5.201 -16.801 1.00 61.97 103 LEU A O 1
ATOM 848 N N . ILE A 1 104 ? 14.723 -3.558 -17.330 1.00 60.97 104 ILE A N 1
ATOM 849 C CA . ILE A 1 104 ? 15.458 -3.476 -16.074 1.00 60.97 104 ILE A CA 1
ATOM 850 C C . ILE A 1 104 ? 14.558 -3.026 -14.922 1.00 60.97 104 ILE A C 1
ATOM 852 O O . ILE A 1 104 ? 14.533 -3.667 -13.868 1.00 60.97 104 ILE A O 1
ATOM 856 N N . THR A 1 105 ? 13.800 -1.949 -15.125 1.00 59.50 105 THR A N 1
ATOM 857 C CA . THR A 1 105 ? 12.860 -1.424 -14.137 1.00 59.50 105 THR A CA 1
ATOM 858 C C . THR A 1 105 ? 11.778 -2.458 -13.843 1.00 59.50 105 THR A C 1
ATOM 860 O O . THR A 1 105 ? 11.525 -2.742 -12.677 1.00 59.50 105 THR A O 1
ATOM 863 N N . ILE A 1 106 ? 11.217 -3.094 -14.876 1.00 58.09 106 ILE A N 1
ATOM 864 C CA . ILE A 1 106 ? 10.199 -4.147 -14.753 1.00 58.09 106 ILE A CA 1
ATOM 865 C C . ILE A 1 106 ? 10.769 -5.396 -14.060 1.00 58.09 106 ILE A C 1
ATOM 867 O O . ILE A 1 106 ? 10.134 -5.952 -13.170 1.00 58.09 106 ILE A O 1
ATOM 871 N N . SER A 1 107 ? 11.985 -5.826 -14.401 1.00 55.41 107 SER A N 1
ATOM 872 C CA . SER A 1 107 ? 12.602 -7.026 -13.814 1.00 55.41 107 SER A CA 1
ATOM 873 C C . SER A 1 107 ? 12.989 -6.817 -12.350 1.00 55.41 107 SER A C 1
ATOM 875 O O . SER A 1 107 ? 12.728 -7.679 -11.511 1.00 55.41 107 SER A O 1
ATOM 877 N N . GLY A 1 108 ? 13.568 -5.657 -12.016 1.00 58.97 108 GLY A N 1
ATOM 878 C CA . GLY A 1 108 ? 13.848 -5.275 -10.631 1.00 58.97 108 GLY A CA 1
ATOM 879 C C . GLY A 1 108 ? 12.567 -5.142 -9.809 1.00 58.97 108 GLY A C 1
ATOM 880 O O . GLY A 1 108 ? 12.509 -5.612 -8.673 1.00 58.97 108 GLY A O 1
ATOM 881 N N . TYR A 1 109 ? 11.516 -4.588 -10.416 1.00 61.06 109 TYR A N 1
ATOM 882 C CA . TYR A 1 109 ? 10.189 -4.495 -9.821 1.00 61.06 109 TYR A CA 1
ATOM 883 C C . TYR A 1 109 ? 9.600 -5.872 -9.489 1.00 61.06 109 TYR A C 1
ATOM 885 O O . TYR A 1 109 ? 9.247 -6.131 -8.339 1.00 61.06 109 TYR A O 1
ATOM 893 N N . ILE A 1 110 ? 9.563 -6.787 -10.462 1.00 58.16 110 ILE A N 1
ATOM 894 C CA . ILE A 1 110 ? 9.007 -8.136 -10.288 1.00 58.16 110 ILE A CA 1
ATOM 895 C C . ILE A 1 110 ? 9.817 -8.934 -9.256 1.00 58.16 110 ILE A C 1
ATOM 897 O O . ILE A 1 110 ? 9.239 -9.527 -8.345 1.00 58.16 110 ILE A O 1
ATOM 901 N N . PHE A 1 111 ? 11.152 -8.915 -9.342 1.00 55.88 111 PHE A N 1
ATOM 902 C CA . PHE A 1 111 ? 12.014 -9.741 -8.490 1.00 55.88 111 PHE A CA 1
ATOM 903 C C . PHE A 1 111 ? 11.970 -9.341 -7.009 1.00 55.88 111 PHE A C 1
ATOM 905 O O . PHE A 1 111 ? 11.975 -10.201 -6.124 1.00 55.88 111 PHE A O 1
ATOM 912 N N . VAL A 1 112 ? 11.922 -8.038 -6.718 1.00 59.00 112 VAL A N 1
ATOM 913 C CA . VAL A 1 112 ? 11.808 -7.542 -5.338 1.00 59.00 112 VAL A CA 1
ATOM 914 C C . VAL A 1 112 ? 10.443 -7.866 -4.756 1.00 59.00 112 VAL A C 1
ATOM 916 O O . VAL A 1 112 ? 10.356 -8.268 -3.591 1.00 59.00 112 VAL A O 1
ATOM 919 N N . ARG A 1 113 ? 9.395 -7.671 -5.560 1.00 60.69 113 ARG A N 1
ATOM 920 C CA . ARG A 1 113 ? 8.009 -7.845 -5.145 1.00 60.69 113 ARG A CA 1
ATOM 921 C C . ARG A 1 113 ? 7.762 -9.303 -4.765 1.00 60.69 113 ARG A C 1
ATOM 923 O O . ARG A 1 113 ? 7.412 -9.587 -3.625 1.00 60.69 113 ARG A O 1
ATOM 930 N N . ASP A 1 114 ? 8.068 -10.242 -5.649 1.00 60.47 114 ASP A N 1
ATOM 931 C CA . ASP A 1 114 ? 7.593 -11.617 -5.481 1.00 60.47 114 ASP A CA 1
ATOM 932 C C . ASP A 1 114 ? 8.203 -12.347 -4.265 1.00 60.47 114 ASP A C 1
ATOM 934 O O . ASP A 1 114 ? 7.526 -13.101 -3.571 1.00 60.47 114 ASP A O 1
ATOM 938 N N . LYS A 1 115 ? 9.468 -12.062 -3.916 1.00 61.06 115 LYS A N 1
ATOM 939 C CA . LYS A 1 115 ? 10.150 -12.749 -2.799 1.00 61.06 115 LYS A CA 1
ATOM 940 C C . LYS A 1 115 ? 10.015 -12.069 -1.436 1.00 61.06 115 LYS A C 1
ATOM 942 O O . LYS A 1 115 ? 10.309 -12.703 -0.426 1.00 61.06 115 LYS A O 1
ATOM 947 N N . ASN A 1 116 ? 9.616 -10.794 -1.375 1.00 72.38 116 ASN A N 1
ATOM 948 C CA . ASN A 1 116 ? 9.646 -10.021 -0.124 1.00 72.38 116 ASN A CA 1
ATOM 949 C C . ASN A 1 116 ? 8.350 -9.266 0.205 1.00 72.38 116 ASN A C 1
ATOM 951 O O . ASN A 1 116 ? 8.328 -8.575 1.223 1.00 72.38 116 ASN A O 1
ATOM 955 N N . VAL A 1 117 ? 7.272 -9.404 -0.581 1.00 75.00 117 VAL A N 1
ATOM 956 C CA . VAL A 1 117 ? 5.990 -8.708 -0.336 1.00 75.00 117 VAL A CA 1
ATOM 957 C C . VAL A 1 117 ? 5.504 -8.867 1.105 1.00 75.00 117 VAL A C 1
ATOM 959 O O . VAL A 1 117 ? 5.204 -7.860 1.742 1.00 75.00 117 VAL A O 1
ATOM 962 N N . LEU A 1 118 ? 5.481 -10.084 1.664 1.00 79.50 118 LEU A N 1
ATOM 963 C CA . LEU A 1 118 ? 5.034 -10.287 3.050 1.00 79.50 118 LEU A CA 1
ATOM 964 C C . LEU A 1 118 ? 5.938 -9.551 4.049 1.00 79.50 118 LEU A C 1
ATOM 966 O O . LEU A 1 118 ? 5.450 -8.829 4.910 1.00 79.50 118 LEU A O 1
ATOM 970 N N . LYS A 1 119 ? 7.262 -9.682 3.911 1.00 83.75 119 LYS A N 1
ATOM 971 C CA . LYS A 1 119 ? 8.223 -9.054 4.827 1.00 83.75 119 LYS A CA 1
ATOM 972 C C . LYS A 1 119 ? 8.133 -7.528 4.796 1.00 83.75 119 LYS A C 1
ATOM 974 O O . LYS A 1 119 ? 8.184 -6.898 5.844 1.00 83.75 119 LYS A O 1
ATOM 979 N N . ILE A 1 120 ? 8.008 -6.935 3.610 1.00 80.19 120 ILE A N 1
ATOM 980 C CA . ILE A 1 120 ? 7.904 -5.479 3.461 1.00 80.19 120 ILE A CA 1
ATOM 981 C C . ILE A 1 120 ? 6.585 -4.981 4.063 1.00 80.19 120 ILE A C 1
ATOM 983 O O . ILE A 1 120 ? 6.613 -3.993 4.794 1.00 80.19 120 ILE A O 1
ATOM 987 N N . ASN A 1 121 ? 5.472 -5.686 3.821 1.00 84.44 121 ASN A N 1
ATOM 988 C CA . ASN A 1 121 ? 4.177 -5.366 4.429 1.00 84.44 121 ASN A CA 1
ATOM 989 C C . ASN A 1 121 ? 4.231 -5.401 5.955 1.00 84.44 121 ASN A C 1
ATOM 991 O O . ASN A 1 121 ? 3.794 -4.453 6.591 1.00 84.44 121 ASN A O 1
ATOM 995 N N . LEU A 1 122 ? 4.825 -6.443 6.542 1.00 88.06 122 LEU A N 1
ATOM 996 C CA . LEU A 1 122 ? 4.928 -6.563 7.997 1.00 88.06 122 LEU A CA 1
ATOM 997 C C . LEU A 1 122 ? 5.715 -5.406 8.622 1.00 88.06 122 LEU A C 1
ATOM 999 O O . LEU A 1 122 ? 5.292 -4.855 9.631 1.00 88.06 122 LEU A O 1
ATOM 1003 N N . ILE A 1 123 ? 6.824 -4.989 8.004 1.00 87.69 123 ILE A N 1
ATOM 1004 C CA . ILE A 1 123 ? 7.593 -3.837 8.498 1.00 87.69 123 ILE A CA 1
ATOM 1005 C C . ILE A 1 123 ? 6.779 -2.542 8.337 1.00 87.69 123 ILE A C 1
ATOM 1007 O O . ILE A 1 123 ? 6.818 -1.672 9.206 1.00 87.69 123 ILE A O 1
ATOM 1011 N N . ALA A 1 124 ? 6.043 -2.391 7.233 1.00 86.88 124 ALA A N 1
ATOM 1012 C CA . ALA A 1 124 ? 5.184 -1.232 7.012 1.00 86.88 124 ALA A CA 1
ATOM 1013 C C . ALA A 1 124 ? 4.056 -1.149 8.050 1.00 86.88 124 ALA A C 1
ATOM 1015 O O . ALA A 1 124 ? 3.815 -0.073 8.603 1.00 86.88 124 ALA A O 1
ATOM 1016 N N . ASP A 1 125 ? 3.421 -2.286 8.344 1.00 89.69 125 ASP A N 1
ATOM 1017 C CA . ASP A 1 125 ? 2.401 -2.440 9.378 1.00 89.69 125 ASP A CA 1
ATOM 1018 C C . ASP A 1 125 ? 2.971 -2.090 10.755 1.00 89.69 125 ASP A C 1
ATOM 1020 O O . ASP A 1 125 ? 2.410 -1.247 11.450 1.00 89.69 125 ASP A O 1
ATOM 1024 N N . GLU A 1 126 ? 4.129 -2.647 11.115 1.00 90.69 126 GLU A N 1
ATOM 1025 C CA . GLU A 1 126 ? 4.802 -2.378 12.387 1.00 90.69 126 GLU A CA 1
ATOM 1026 C C . GLU A 1 126 ? 5.128 -0.886 12.550 1.00 90.69 126 GLU A C 1
ATOM 1028 O O . GLU A 1 126 ? 4.801 -0.275 13.567 1.00 90.69 126 GLU A O 1
ATOM 1033 N N . VAL A 1 127 ? 5.716 -0.254 11.529 1.00 90.06 127 VAL A N 1
ATOM 1034 C CA . VAL A 1 127 ? 6.049 1.179 11.561 1.00 90.06 127 VAL A CA 1
ATOM 1035 C C . VAL A 1 127 ? 4.795 2.047 11.662 1.00 90.06 127 VAL A C 1
ATOM 1037 O O . VAL A 1 127 ? 4.818 3.090 12.326 1.00 90.06 127 VAL A O 1
ATOM 1040 N N . ALA A 1 128 ? 3.710 1.662 10.989 1.00 89.25 128 ALA A N 1
ATOM 1041 C CA . ALA A 1 128 ? 2.444 2.373 11.077 1.00 89.25 128 ALA A CA 1
ATOM 1042 C C . ALA A 1 128 ? 1.840 2.238 12.482 1.00 89.25 128 ALA A C 1
ATOM 1044 O O . ALA A 1 128 ? 1.512 3.261 13.083 1.00 89.25 128 ALA A O 1
ATOM 1045 N N . VAL A 1 129 ? 1.804 1.024 13.041 1.00 92.56 129 VAL A N 1
ATOM 1046 C CA . VAL A 1 129 ? 1.309 0.737 14.397 1.00 92.56 129 VAL A CA 1
ATOM 1047 C C . VAL A 1 129 ? 2.129 1.446 15.469 1.00 92.56 129 VAL A C 1
ATOM 1049 O O . VAL A 1 129 ? 1.555 2.076 16.350 1.00 92.56 129 VAL A O 1
ATOM 1052 N N . GLN A 1 130 ? 3.462 1.445 15.383 1.00 92.00 130 GLN A N 1
ATOM 1053 C CA . GLN A 1 130 ? 4.321 2.173 16.327 1.00 92.00 130 GLN A CA 1
ATOM 1054 C C . GLN A 1 130 ? 4.014 3.680 16.349 1.00 92.00 130 GLN A C 1
ATOM 1056 O O . GLN A 1 130 ? 4.116 4.333 17.389 1.00 92.00 130 GLN A O 1
ATOM 1061 N N . LYS A 1 131 ? 3.624 4.248 15.202 1.00 91.69 131 LYS A N 1
ATOM 1062 C CA . LYS A 1 131 ? 3.295 5.673 15.065 1.00 91.69 131 LYS A CA 1
ATOM 1063 C C . LYS A 1 131 ? 1.857 6.009 15.443 1.00 91.69 131 LYS A C 1
ATOM 1065 O O . LYS A 1 131 ? 1.621 7.109 15.944 1.00 91.69 131 LYS A O 1
ATOM 1070 N N . THR A 1 132 ? 0.900 5.120 15.184 1.00 91.19 132 THR A N 1
ATOM 1071 C CA . THR A 1 132 ? -0.492 5.304 15.627 1.00 91.19 132 THR A CA 1
ATOM 1072 C C . THR A 1 132 ? -0.663 4.965 17.101 1.00 91.19 132 THR A C 1
ATOM 1074 O O . THR A 1 132 ? -1.516 5.562 17.747 1.00 91.19 132 THR A O 1
ATOM 1077 N N . LYS A 1 133 ? 0.177 4.070 17.638 1.00 92.88 133 LYS A N 1
ATOM 1078 C CA . LYS A 1 133 ? 0.007 3.394 18.933 1.00 92.88 133 LYS A CA 1
ATOM 1079 C C . LYS A 1 133 ? -1.332 2.655 19.031 1.00 92.88 133 LYS A C 1
ATOM 1081 O O . LYS A 1 133 ? -1.881 2.524 20.118 1.00 92.88 133 LYS A O 1
ATOM 1086 N N . ASN A 1 134 ? -1.854 2.207 17.889 1.00 91.94 134 ASN A N 1
ATOM 1087 C CA . ASN A 1 134 ? -3.165 1.580 17.782 1.00 91.94 134 ASN A CA 1
ATOM 1088 C C . ASN A 1 134 ? -3.098 0.349 16.854 1.00 91.94 134 ASN A C 1
ATOM 1090 O O . ASN A 1 134 ? -3.299 0.491 15.643 1.00 91.94 134 ASN A O 1
ATOM 1094 N N . PRO A 1 135 ? -2.745 -0.837 17.388 1.00 92.50 135 PRO A N 1
ATOM 1095 C CA . PRO A 1 135 ? -2.724 -2.084 16.621 1.00 92.50 135 PRO A CA 1
ATOM 1096 C C . PRO A 1 135 ? -4.129 -2.559 16.221 1.00 92.50 135 PRO A C 1
ATOM 1098 O O . PRO A 1 135 ? -4.282 -3.149 15.154 1.00 92.50 135 PRO A O 1
ATOM 1101 N N . ASP A 1 136 ? -5.160 -2.251 17.011 1.00 92.69 136 ASP A N 1
ATOM 1102 C CA . ASP A 1 136 ? -6.537 -2.667 16.724 1.00 92.69 136 ASP A CA 1
ATOM 1103 C C . ASP A 1 136 ? -7.065 -2.001 15.452 1.00 92.69 136 ASP A C 1
ATOM 1105 O O . ASP A 1 136 ? -7.571 -2.686 14.565 1.00 92.69 136 ASP A O 1
ATOM 1109 N N . ALA A 1 137 ? -6.828 -0.695 15.283 1.00 88.94 137 ALA A N 1
ATOM 1110 C CA . ALA A 1 137 ? -7.180 0.017 14.052 1.00 88.94 137 ALA A CA 1
ATOM 1111 C C . ALA A 1 137 ? -6.470 -0.563 12.815 1.00 88.94 137 ALA A C 1
ATOM 1113 O O . ALA A 1 137 ? -7.036 -0.587 11.718 1.00 88.94 137 ALA A O 1
ATOM 1114 N N . ALA A 1 138 ? -5.241 -1.063 12.974 1.00 89.56 138 ALA A N 1
ATOM 1115 C CA . ALA A 1 138 ? -4.527 -1.747 11.901 1.00 89.56 138 ALA A CA 1
ATOM 1116 C C . ALA A 1 138 ? -5.199 -3.083 11.549 1.00 89.56 138 ALA A C 1
ATOM 1118 O O . ALA A 1 138 ? -5.471 -3.345 10.377 1.00 89.56 138 ALA A O 1
ATOM 1119 N N . ILE A 1 139 ? -5.533 -3.899 12.552 1.00 92.31 139 ILE A N 1
ATOM 1120 C CA . ILE A 1 139 ? -6.227 -5.182 12.365 1.00 92.31 139 ILE A CA 1
ATOM 1121 C C . ILE A 1 139 ? -7.613 -4.977 11.739 1.00 92.31 139 ILE A C 1
ATOM 1123 O O . ILE A 1 139 ? -7.982 -5.704 10.816 1.00 92.31 139 ILE A O 1
ATOM 1127 N N . GLU A 1 140 ? -8.377 -3.986 12.191 1.00 92.19 140 GLU A N 1
ATOM 1128 C CA . GLU A 1 140 ? -9.680 -3.647 11.615 1.00 92.19 140 GLU A CA 1
ATOM 1129 C C . GLU A 1 140 ? -9.560 -3.182 10.164 1.00 92.19 140 GLU A C 1
ATOM 1131 O O . GLU A 1 140 ? -10.323 -3.641 9.314 1.00 92.19 140 GLU A O 1
ATOM 1136 N N . THR A 1 141 ? -8.549 -2.364 9.851 1.00 88.94 141 THR A N 1
ATOM 1137 C CA . THR A 1 141 ? -8.249 -1.976 8.465 1.00 88.94 141 THR A CA 1
ATOM 1138 C C . THR A 1 141 ? -7.973 -3.211 7.603 1.00 88.94 141 THR A C 1
ATOM 1140 O O . THR A 1 141 ? -8.522 -3.337 6.509 1.00 88.94 141 THR A O 1
ATOM 1143 N N . LEU A 1 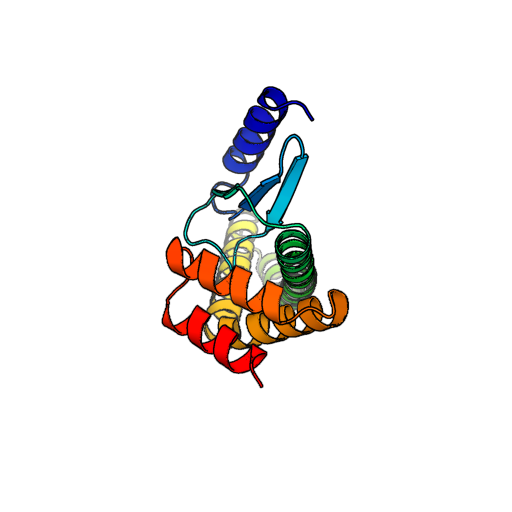142 ? -7.158 -4.155 8.089 1.00 88.25 142 LEU A N 1
ATOM 1144 C CA . LEU A 1 142 ? -6.847 -5.395 7.370 1.00 88.25 142 LEU A CA 1
ATOM 1145 C C . LEU A 1 142 ? -8.089 -6.262 7.139 1.00 88.25 142 LEU A C 1
ATOM 1147 O O . LEU A 1 142 ? -8.296 -6.761 6.034 1.00 88.25 142 LEU A O 1
ATOM 1151 N N . ARG A 1 143 ? -8.952 -6.402 8.149 1.00 88.75 143 ARG A N 1
ATOM 1152 C CA . ARG A 1 143 ? -10.225 -7.132 8.027 1.00 88.75 143 ARG A CA 1
ATOM 1153 C C . ARG A 1 143 ? -11.176 -6.464 7.040 1.00 88.75 143 ARG A C 1
ATOM 1155 O O . ARG A 1 143 ? -11.836 -7.149 6.260 1.00 88.75 143 ARG A O 1
ATOM 1162 N N . PHE A 1 144 ? -11.228 -5.134 7.035 1.00 86.12 144 PHE A N 1
ATOM 1163 C CA . PHE A 1 144 ? -12.005 -4.390 6.052 1.00 86.12 144 PHE A CA 1
ATOM 1164 C C . PHE A 1 144 ? -11.506 -4.671 4.629 1.00 86.12 144 PHE A C 1
ATOM 1166 O O . PHE A 1 144 ? -12.303 -5.002 3.752 1.00 86.12 144 PHE A O 1
ATOM 1173 N N . LEU A 1 145 ? -10.193 -4.641 4.407 1.00 80.19 145 LEU A N 1
ATOM 1174 C CA . LEU A 1 145 ? -9.594 -4.941 3.103 1.00 80.19 145 LEU A CA 1
ATOM 1175 C C . LEU A 1 145 ? -9.837 -6.387 2.653 1.00 80.19 145 LEU A C 1
ATOM 1177 O O . LEU A 1 145 ? -10.096 -6.633 1.472 1.00 80.19 145 LEU A O 1
ATOM 1181 N N . GLU A 1 146 ? -9.825 -7.334 3.593 1.00 83.56 146 GLU A N 1
ATOM 1182 C CA . GLU A 1 146 ? -10.208 -8.726 3.338 1.00 83.56 146 GLU A CA 1
ATOM 1183 C C . GLU A 1 146 ? -11.658 -8.825 2.865 1.00 83.56 146 GLU A C 1
ATOM 1185 O O . GLU A 1 146 ? -11.941 -9.522 1.887 1.00 83.56 146 GLU A O 1
ATOM 1190 N N . SER A 1 147 ? -12.571 -8.088 3.508 1.00 84.50 147 SER A N 1
ATOM 1191 C CA . SER A 1 147 ? -13.999 -8.104 3.170 1.00 84.50 147 SER A CA 1
ATOM 1192 C C . SER A 1 147 ? -14.278 -7.635 1.738 1.00 84.50 147 SER A C 1
ATOM 1194 O O . SER A 1 147 ? -15.190 -8.145 1.084 1.00 84.50 147 SER A O 1
ATOM 1196 N N . ILE A 1 148 ? -13.447 -6.727 1.216 1.00 78.81 148 ILE A N 1
ATOM 1197 C CA . ILE A 1 148 ? -13.565 -6.197 -0.146 1.00 78.81 148 ILE A CA 1
ATOM 1198 C C . ILE A 1 148 ? -12.696 -6.933 -1.177 1.00 78.81 148 ILE A C 1
ATOM 1200 O O . ILE A 1 148 ? -12.705 -6.548 -2.346 1.00 78.81 148 ILE A O 1
ATOM 1204 N N . LYS A 1 149 ? -11.999 -8.007 -0.770 1.00 78.00 149 LYS A N 1
ATOM 1205 C CA . LYS A 1 149 ? -11.174 -8.890 -1.621 1.00 78.00 149 LYS A CA 1
ATOM 1206 C C . LYS A 1 149 ? -10.059 -8.169 -2.395 1.00 78.00 149 LYS A C 1
ATOM 1208 O O . LYS A 1 149 ? -9.728 -8.568 -3.510 1.00 78.00 149 LYS A O 1
ATOM 1213 N N . GLU A 1 150 ? -9.483 -7.115 -1.822 1.00 67.56 150 GLU A N 1
ATOM 1214 C CA . GLU A 1 150 ? -8.431 -6.330 -2.491 1.00 67.56 150 GLU A CA 1
ATOM 1215 C C . GLU A 1 150 ? -7.043 -6.993 -2.434 1.00 67.56 150 GLU A C 1
ATOM 1217 O O . GLU A 1 150 ? -6.255 -6.840 -3.368 1.00 67.56 150 GLU A O 1
ATOM 1222 N N . GLU A 1 151 ? -6.777 -7.809 -1.408 1.00 69.25 151 GLU A N 1
ATOM 1223 C CA . GLU A 1 151 ? -5.532 -8.572 -1.246 1.00 69.25 151 GLU A CA 1
ATOM 1224 C C . GLU A 1 151 ? -5.793 -10.089 -1.123 1.00 69.25 151 GLU A C 1
ATOM 1226 O O . GLU A 1 151 ? -6.879 -10.510 -0.703 1.00 69.25 151 GLU A O 1
ATOM 1231 N N . PRO A 1 152 ? -4.803 -10.951 -1.448 1.00 78.50 152 PRO A N 1
ATOM 1232 C CA . PRO A 1 152 ? -4.911 -12.386 -1.215 1.00 78.50 152 PRO A CA 1
ATOM 1233 C C . PRO A 1 152 ? -5.200 -12.682 0.258 1.00 78.50 152 PRO A C 1
ATOM 1235 O O . PRO A 1 152 ? -4.443 -12.284 1.141 1.00 78.50 152 PRO A O 1
ATOM 1238 N N . LYS A 1 153 ? -6.252 -13.461 0.524 1.00 82.00 153 LYS A N 1
ATOM 1239 C CA . LYS A 1 153 ? -6.680 -13.815 1.887 1.00 82.00 153 LYS A CA 1
ATOM 1240 C C . LYS A 1 153 ? -5.528 -14.302 2.777 1.00 82.00 153 LYS A C 1
ATOM 1242 O O . LYS A 1 153 ? -5.400 -13.880 3.921 1.00 82.00 153 LYS A O 1
ATOM 1247 N N . ALA A 1 154 ? -4.666 -15.166 2.239 1.00 84.19 154 ALA A N 1
ATOM 1248 C CA . ALA A 1 154 ? -3.524 -15.713 2.972 1.00 84.19 154 ALA A CA 1
ATOM 1249 C C . ALA A 1 154 ? -2.515 -14.630 3.411 1.00 84.19 154 ALA A C 1
ATOM 1251 O O . ALA A 1 154 ? -1.947 -14.718 4.501 1.00 84.19 154 ALA A O 1
ATOM 1252 N N . LEU A 1 155 ? -2.322 -13.595 2.586 1.00 82.50 155 LEU A N 1
ATOM 1253 C CA . LEU A 1 155 ? -1.440 -12.467 2.887 1.00 82.50 155 LEU A CA 1
ATOM 1254 C C . LEU A 1 155 ? -2.009 -11.626 4.037 1.00 82.50 155 LEU A C 1
ATOM 1256 O O . LEU A 1 155 ? -1.293 -11.353 4.999 1.00 82.50 155 LEU A O 1
ATOM 1260 N N . ILE A 1 156 ? -3.301 -11.293 3.978 1.00 85.00 156 ILE A N 1
ATOM 1261 C CA . ILE A 1 156 ? -3.975 -10.503 5.017 1.00 85.00 156 ILE A CA 1
ATOM 1262 C C . ILE A 1 156 ? -3.965 -11.239 6.361 1.00 85.00 156 ILE A C 1
ATOM 1264 O O . ILE A 1 156 ? -3.571 -10.670 7.377 1.00 85.00 156 ILE A O 1
ATOM 1268 N N . GLN A 1 157 ? -4.329 -12.525 6.372 1.00 88.81 157 GLN A N 1
ATOM 1269 C CA . GLN A 1 157 ? -4.349 -13.329 7.598 1.00 88.81 157 GLN A CA 1
ATOM 1270 C C . GLN A 1 157 ? -2.961 -13.438 8.244 1.00 88.81 157 GLN A C 1
ATOM 1272 O O . GLN A 1 157 ? -2.836 -13.336 9.463 1.00 88.81 157 GLN A O 1
ATOM 1277 N N . SER A 1 158 ? -1.900 -13.554 7.438 1.00 89.44 158 SER A N 1
ATOM 1278 C CA . SER A 1 158 ? -0.522 -13.547 7.950 1.00 89.44 158 SER A CA 1
ATOM 1279 C C . SER A 1 158 ? -0.171 -12.227 8.651 1.00 89.44 158 SER A C 1
ATOM 1281 O O . SER A 1 158 ? 0.477 -12.244 9.697 1.00 89.44 158 SER A O 1
ATOM 1283 N N . ARG A 1 159 ? -0.626 -11.088 8.108 1.00 91.88 159 ARG A N 1
ATOM 1284 C CA . ARG A 1 159 ? -0.419 -9.752 8.696 1.00 91.88 159 ARG A CA 1
ATOM 1285 C C . ARG A 1 159 ? -1.214 -9.575 9.994 1.00 91.88 159 ARG A C 1
ATOM 1287 O O . ARG A 1 159 ? -0.649 -9.134 10.989 1.00 91.88 159 ARG A O 1
ATOM 1294 N N . ILE A 1 160 ? -2.481 -10.004 10.026 1.00 92.19 160 ILE A N 1
ATOM 1295 C CA . ILE A 1 160 ? -3.329 -9.950 11.234 1.00 92.19 160 ILE A CA 1
ATOM 1296 C C . ILE A 1 160 ? -2.705 -10.753 12.382 1.00 92.19 160 ILE A C 1
ATOM 1298 O O . ILE A 1 160 ? -2.612 -10.255 13.504 1.00 92.19 160 ILE A O 1
ATOM 1302 N N . VAL A 1 161 ? -2.241 -11.978 12.109 1.00 92.69 161 VAL A N 1
ATOM 1303 C CA . VAL A 1 161 ? -1.592 -12.823 13.125 1.00 92.69 161 VAL A CA 1
ATOM 1304 C C . VAL A 1 161 ? -0.313 -12.177 13.653 1.00 92.69 161 VAL A C 1
ATOM 1306 O O . VAL A 1 161 ? -0.041 -12.270 14.846 1.00 92.69 161 VAL A O 1
ATOM 1309 N N . ALA A 1 162 ? 0.472 -11.527 12.793 1.00 89.25 162 ALA A N 1
ATOM 1310 C CA . ALA A 1 162 ? 1.692 -10.845 13.212 1.00 89.25 162 ALA A CA 1
ATOM 1311 C C . ALA A 1 162 ? 1.411 -9.624 14.102 1.00 89.25 162 ALA A C 1
ATOM 1313 O O . ALA A 1 162 ? 2.129 -9.423 15.071 1.00 89.25 162 ALA A O 1
ATOM 1314 N N . LEU A 1 163 ? 0.361 -8.852 13.804 1.00 89.38 163 LEU A N 1
ATOM 1315 C CA . LEU A 1 163 ? -0.036 -7.675 14.587 1.00 89.38 163 LEU A CA 1
ATOM 1316 C C . LEU A 1 163 ? -0.709 -8.004 15.926 1.00 89.38 163 LEU A C 1
ATOM 1318 O O . LEU A 1 163 ? -0.824 -7.129 16.776 1.00 89.38 163 LEU A O 1
ATOM 1322 N N . SER A 1 164 ? -1.169 -9.245 16.100 1.00 88.69 164 SER A N 1
ATOM 1323 C CA . SER A 1 164 ? -1.839 -9.711 17.323 1.00 88.69 164 SER A CA 1
ATOM 1324 C C . SER A 1 164 ? -0.875 -10.326 18.353 1.00 88.69 164 SER A C 1
ATOM 1326 O O . SER A 1 164 ? -1.333 -10.862 19.361 1.00 88.69 164 SER A O 1
ATOM 1328 N N . LYS A 1 165 ? 0.435 -10.325 18.074 1.00 82.88 165 LYS A N 1
ATOM 1329 C CA . LYS A 1 165 ? 1.507 -10.819 18.953 1.00 82.88 165 LYS A CA 1
ATOM 1330 C C . LYS A 1 165 ? 2.253 -9.656 19.586 1.00 82.88 165 LYS A C 1
ATOM 1332 O O . LYS A 1 165 ? 2.665 -9.826 20.752 1.00 82.88 165 LYS A O 1
#

Radius of gyration: 18.53 Å; chains: 1; bounding box: 47×36×50 Å

Sequence (165 aa):
MKGEEYTKALARIQSILPEVKLLVIRKGNRVFFTFSEIWCTTTVRTLTDLDDEQLKFVLLHGKFHSKIEGKIYFKFFFIFIPVILLSIFLGTQYQAIPAIVALITISGYIFVRDKNVLKINLIADEVAVQKTKNPDAAIETLRFLESIKEEPKALIQSRIVALSK

Foldseek 3Di:
DAPVVVVVVVVVVCVVPVPFAKEWEDEPRDIDIAGCPQQAPDNYDYHYDQDPLLVLLVVQLRVLVVVVVVVLLVVLVVVCVVVLVVCVVVVPPPVCSVVSVVVSSVVSVVVCCPPCSLVSSLVSNVRSCVVSVDLPSSLVSLVVSVVVVGDDPVSSVSNNVSSVD